Protein AF-A0A1H7QBD5-F1 (afdb_monomer)

Radius of gyration: 17.46 Å; Cα contacts (8 Å, |Δi|>4): 92; chains: 1; bounding box: 45×26×60 Å

pLDDT: mean 79.12, std 14.94, range [40.66, 95.25]

Solvent-accessible surface area (backbone atoms only — not comparable to full-atom values): 7440 Å² total; per-residue (Å²): 134,79,95,68,82,67,91,50,96,81,29,56,60,73,74,24,51,77,46,76,45,81,51,73,46,77,56,96,89,40,86,38,82,41,74,52,73,43,60,61,77,78,74,53,72,67,48,47,52,53,49,48,52,52,50,50,48,35,38,35,73,26,78,54,85,80,57,70,87,70,62,46,75,50,101,90,46,68,53,80,81,66,64,62,66,100,62,83,90,71,82,88,66,60,70,67,60,48,50,57,53,50,55,51,53,56,56,63,72,70,71,77,85,135

Secondary structure (DSSP, 8-state):
--SS--SSTT-HHHHHEEEEEEEEEEETTEEEEEEEEEESS---HHHHHHHHHHHHHHHHH-S-TTS----EEETTEEE------SSSS-----HHHHHHHHHHHHHHHTS---

Mean predicted aligned error: 9.66 Å

Foldseek 3Di:
DPPDDAPDPPQQCSVWWPDWDWDWDQDPNDIDIDIDTGTDPDDDPVSVVVVQVSVLVCQQCDPPPVPDQPFPDDPVGTDGRHPHDPDPPDGDDDPVVVVVVVVVVVVVVPPDDD

Nearest PDB structures (foldseek):
  4uce-assembly1_A  TM=3.944E-01  e=1.844E+00  Human respiratory syncytial virus A2
  4uc7-assembly1_A  TM=4.410E-01  e=4.184E+00  Human respiratory syncytial virus A2
  4uc8-assembly2_A  TM=4.204E-01  e=3.688E+00  Human respiratory syncytial virus A2
  8iuo-assembly1_C  TM=4.340E-01  e=5.383E+00  Human respiratory syncytial virus A

Structure (mmCIF, N/CA/C/O backbone):
data_AF-A0A1H7QBD5-F1
#
_entry.id   AF-A0A1H7QBD5-F1
#
loop_
_atom_site.group_PDB
_atom_site.id
_atom_site.type_symbol
_atom_site.label_atom_id
_atom_site.label_alt_id
_atom_site.label_comp_id
_atom_site.label_asym_id
_atom_site.label_entity_id
_atom_site.label_seq_id
_atom_site.pdbx_PDB_ins_code
_atom_site.Cartn_x
_atom_site.Cartn_y
_atom_site.Cartn_z
_atom_site.occupancy
_atom_site.B_iso_or_equiv
_atom_site.auth_seq_id
_atom_site.auth_comp_id
_atom_site.auth_asym_id
_atom_site.auth_atom_id
_atom_site.pdbx_PDB_model_num
ATOM 1 N N . MET A 1 1 ? -7.058 -3.331 -18.885 1.00 50.56 1 MET A N 1
ATOM 2 C CA . MET A 1 1 ? -7.043 -2.226 -17.907 1.00 50.56 1 MET A CA 1
ATOM 3 C C . MET A 1 1 ? -5.627 -2.104 -17.394 1.00 50.56 1 MET A C 1
ATOM 5 O O . MET A 1 1 ? -5.099 -3.112 -16.945 1.00 50.56 1 MET A O 1
ATOM 9 N N . HIS A 1 2 ? -5.022 -0.925 -17.513 1.00 67.19 2 HIS A N 1
ATOM 10 C CA . HIS A 1 2 ? -3.789 -0.613 -16.796 1.00 67.19 2 HIS A CA 1
ATOM 11 C C . HIS A 1 2 ? -4.194 -0.163 -15.393 1.00 67.19 2 HIS A C 1
ATOM 13 O O . HIS A 1 2 ? -5.016 0.739 -15.257 1.00 67.19 2 HIS A O 1
ATOM 19 N N . TRP A 1 3 ? -3.703 -0.866 -14.375 1.00 78.06 3 TRP A N 1
ATOM 20 C CA . TRP A 1 3 ? -3.996 -0.582 -12.968 1.00 78.06 3 TRP A CA 1
ATOM 21 C C . TRP A 1 3 ? -3.109 0.537 -12.415 1.00 78.06 3 TRP A C 1
ATOM 23 O O . TRP A 1 3 ? -3.353 1.005 -11.319 1.00 78.06 3 TRP A O 1
ATOM 33 N N . TYR A 1 4 ? -2.083 0.942 -13.156 1.00 83.75 4 TYR A N 1
ATOM 34 C CA . TYR A 1 4 ? -1.108 1.961 -12.803 1.00 83.75 4 TYR A CA 1
ATOM 35 C C . TYR A 1 4 ? -0.642 2.645 -14.096 1.00 83.75 4 TYR A C 1
ATOM 37 O O . TYR A 1 4 ? -0.721 2.042 -15.169 1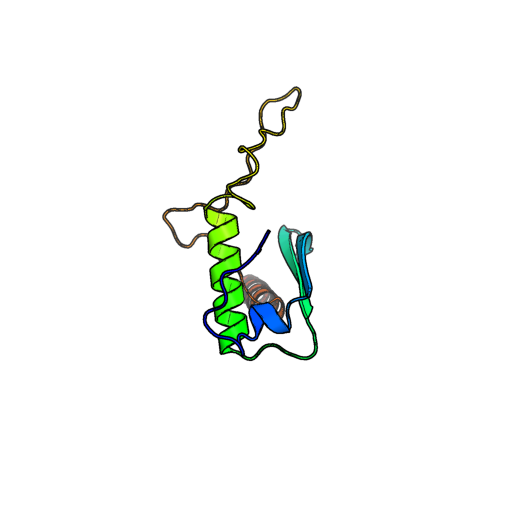.00 83.75 4 TYR A O 1
ATOM 45 N N . HIS A 1 5 ? -0.208 3.904 -14.009 1.00 87.19 5 HIS A N 1
ATOM 46 C CA . HIS A 1 5 ? 0.407 4.625 -15.126 1.00 87.19 5 HIS A CA 1
ATOM 47 C C . HIS A 1 5 ? 1.929 4.633 -14.928 1.00 87.19 5 HIS A C 1
ATOM 49 O O . HIS A 1 5 ? 2.389 5.352 -14.041 1.00 87.19 5 HIS A O 1
ATOM 55 N N . PRO A 1 6 ? 2.699 3.864 -15.722 1.00 88.81 6 PRO A N 1
ATOM 56 C CA . PRO A 1 6 ? 4.152 3.805 -15.588 1.00 88.81 6 PRO A CA 1
ATOM 57 C C . PRO A 1 6 ? 4.794 5.160 -15.884 1.00 88.81 6 PRO A C 1
ATOM 59 O O . PRO A 1 6 ? 4.434 5.820 -16.861 1.00 88.81 6 PRO A O 1
ATOM 62 N N . GLU A 1 7 ? 5.774 5.560 -15.077 1.00 88.06 7 GLU A N 1
ATOM 63 C CA . GLU A 1 7 ? 6.522 6.804 -15.300 1.00 88.06 7 GLU A CA 1
ATOM 64 C C . GLU A 1 7 ? 7.629 6.631 -16.355 1.00 88.06 7 GLU A C 1
ATOM 66 O O . GLU A 1 7 ? 8.082 7.602 -16.965 1.00 88.06 7 GLU A O 1
ATOM 71 N N . SER A 1 8 ? 8.062 5.390 -16.603 1.00 90.19 8 SER A N 1
ATOM 72 C CA . SER A 1 8 ? 9.062 5.032 -17.614 1.00 90.19 8 SER A CA 1
ATOM 73 C C . SER A 1 8 ? 8.944 3.558 -18.027 1.00 90.19 8 SER A C 1
ATOM 75 O O . SER A 1 8 ? 8.159 2.809 -17.451 1.00 90.19 8 SER A O 1
ATOM 77 N N . ILE A 1 9 ? 9.734 3.119 -19.015 1.00 87.38 9 ILE A N 1
ATOM 78 C CA . ILE A 1 9 ? 9.766 1.705 -19.437 1.00 87.38 9 ILE A CA 1
ATOM 79 C C . ILE A 1 9 ? 10.382 0.776 -18.378 1.00 87.38 9 ILE A C 1
ATOM 81 O O . ILE A 1 9 ? 10.038 -0.401 -18.310 1.00 87.38 9 ILE A O 1
ATOM 85 N N . ASP A 1 10 ? 11.243 1.321 -17.519 1.00 90.12 10 ASP A N 1
ATOM 86 C CA . ASP A 1 10 ? 11.914 0.591 -16.443 1.00 90.12 10 ASP A CA 1
ATOM 87 C C . ASP A 1 10 ? 11.192 0.774 -15.095 1.00 90.12 10 ASP A C 1
ATOM 89 O O . ASP A 1 10 ? 11.767 0.514 -14.038 1.00 90.12 10 ASP A O 1
ATOM 93 N N . ASP A 1 11 ? 9.927 1.219 -15.100 1.00 93.75 11 ASP A N 1
ATOM 94 C CA . ASP A 1 11 ? 9.171 1.448 -13.869 1.00 93.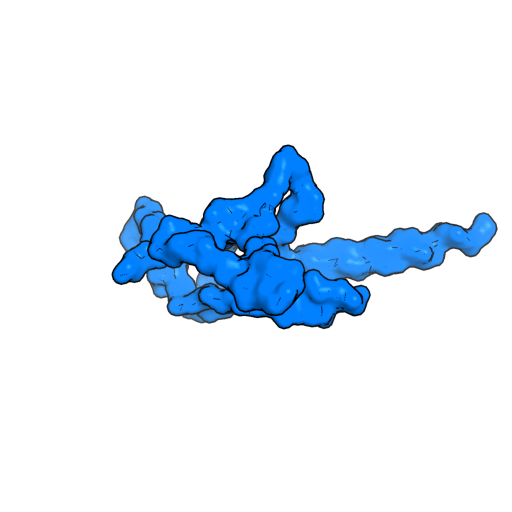75 11 ASP A CA 1
ATOM 95 C C . ASP A 1 11 ? 9.020 0.151 -13.067 1.00 93.75 11 ASP A C 1
ATOM 97 O O . ASP A 1 11 ? 8.421 -0.829 -13.511 1.00 93.75 11 ASP A O 1
ATOM 101 N N . GLU A 1 12 ? 9.580 0.144 -11.860 1.00 95.19 12 GLU A N 1
ATOM 102 C CA . GLU A 1 12 ? 9.551 -1.021 -10.985 1.00 95.19 12 GLU A CA 1
ATOM 103 C C . GLU A 1 12 ? 8.133 -1.450 -10.599 1.00 95.19 12 GLU A C 1
ATOM 105 O O . GLU A 1 12 ? 7.910 -2.643 -10.404 1.00 95.19 12 GLU A O 1
ATOM 110 N N . LEU A 1 13 ? 7.171 -0.528 -10.497 1.00 93.94 13 LEU A N 1
ATOM 111 C CA . LEU A 1 13 ? 5.803 -0.889 -10.131 1.00 93.94 13 LEU A CA 1
ATOM 112 C C . LEU A 1 13 ? 5.125 -1.668 -11.250 1.00 93.94 13 LEU A C 1
ATOM 114 O O . LEU A 1 13 ? 4.559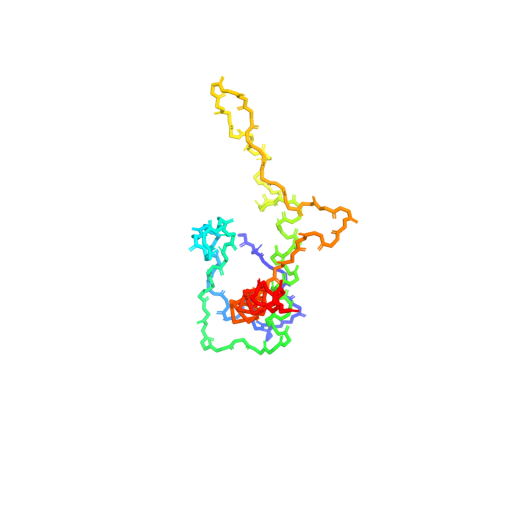 -2.725 -10.989 1.00 93.94 13 LEU A O 1
ATOM 118 N N . ASP A 1 14 ? 5.252 -1.198 -12.488 1.00 92.94 14 ASP A N 1
ATOM 119 C CA . ASP A 1 14 ? 4.685 -1.883 -13.652 1.00 92.94 14 ASP A CA 1
ATOM 120 C C . ASP A 1 14 ? 5.387 -3.222 -13.920 1.00 92.94 14 ASP A C 1
ATOM 122 O O . ASP A 1 14 ? 4.741 -4.232 -14.197 1.00 92.94 14 ASP A O 1
ATOM 126 N N . ASN A 1 15 ? 6.713 -3.256 -13.758 1.00 93.31 15 ASN A N 1
ATOM 127 C CA . ASN A 1 15 ? 7.519 -4.427 -14.092 1.00 93.31 15 ASN A CA 1
ATOM 128 C C . ASN A 1 15 ? 7.542 -5.505 -13.000 1.00 93.31 15 ASN A C 1
ATOM 130 O O . ASN A 1 15 ? 7.707 -6.688 -13.312 1.00 93.31 15 ASN A O 1
ATOM 134 N N . LYS A 1 16 ? 7.437 -5.127 -11.718 1.00 95.25 16 LYS A N 1
ATOM 135 C CA . LYS A 1 16 ? 7.625 -6.061 -10.597 1.00 95.25 16 LYS A CA 1
ATOM 136 C C . LYS A 1 16 ? 6.355 -6.350 -9.812 1.00 95.25 16 LYS A C 1
ATOM 138 O O . LYS A 1 16 ? 6.286 -7.436 -9.240 1.00 95.25 16 LYS A O 1
ATOM 143 N N . VAL A 1 17 ? 5.371 -5.448 -9.737 1.00 94.38 17 VAL A N 1
ATOM 144 C CA . VAL A 1 17 ? 4.148 -5.691 -8.949 1.00 94.38 17 VAL A CA 1
ATOM 145 C C . VAL A 1 17 ? 3.184 -6.563 -9.746 1.00 94.38 17 VAL A C 1
ATOM 147 O O . VAL A 1 17 ? 2.607 -6.147 -10.743 1.00 94.38 17 VAL A O 1
ATOM 150 N N . PHE A 1 18 ? 2.973 -7.788 -9.271 1.00 92.19 18 PHE A N 1
ATOM 151 C CA . PHE A 1 18 ? 2.078 -8.746 -9.916 1.00 92.19 18 PHE A CA 1
ATOM 152 C C . PHE A 1 18 ? 0.631 -8.623 -9.425 1.00 92.19 18 PHE A C 1
ATOM 154 O O . PHE A 1 18 ? -0.316 -8.784 -10.191 1.00 92.19 18 PHE A O 1
ATOM 161 N N . SER A 1 19 ? 0.446 -8.373 -8.127 1.00 90.81 19 SER A N 1
ATOM 162 C CA . SER A 1 19 ? -0.881 -8.219 -7.524 1.00 90.81 19 SER A CA 1
ATOM 163 C C . SER A 1 19 ? -0.804 -7.451 -6.212 1.00 90.81 19 SER A C 1
ATOM 165 O O . SER A 1 19 ? 0.145 -7.646 -5.452 1.00 90.81 19 SER A O 1
ATOM 167 N N . ALA A 1 20 ? -1.852 -6.696 -5.897 1.00 90.06 20 ALA A N 1
ATOM 168 C CA . ALA A 1 20 ? -2.092 -6.120 -4.580 1.00 90.06 20 ALA A CA 1
ATOM 169 C C . ALA A 1 20 ? -3.499 -6.517 -4.116 1.00 90.06 20 ALA A C 1
ATOM 171 O O . ALA A 1 20 ? -4.473 -6.325 -4.843 1.00 90.06 20 ALA A O 1
ATOM 172 N N . HIS A 1 21 ? -3.601 -7.097 -2.923 1.00 87.94 21 HIS A N 1
ATOM 173 C CA . HIS A 1 21 ? -4.863 -7.553 -2.352 1.00 87.94 21 HIS A CA 1
ATOM 174 C C . HIS A 1 21 ? -5.148 -6.825 -1.045 1.00 87.94 21 HIS A C 1
ATOM 176 O O . HIS A 1 21 ? -4.386 -6.952 -0.088 1.00 87.94 21 HIS A O 1
ATOM 182 N N . CYS A 1 22 ? -6.264 -6.101 -1.004 1.00 85.06 22 CYS A N 1
ATOM 183 C CA . CYS A 1 22 ? -6.793 -5.522 0.224 1.00 85.06 22 CYS A CA 1
ATOM 184 C C . CYS A 1 22 ? -7.506 -6.594 1.054 1.00 85.06 22 CYS A C 1
ATOM 186 O O . CYS A 1 22 ? -8.241 -7.431 0.528 1.00 85.06 22 CYS A O 1
ATOM 188 N N . SER A 1 23 ? -7.295 -6.546 2.360 1.00 86.75 23 SER A N 1
ATOM 189 C CA . SER A 1 23 ? -7.892 -7.428 3.358 1.00 86.75 23 SER A CA 1
ATOM 190 C C . SER A 1 23 ? -7.947 -6.707 4.705 1.00 86.75 23 SER A C 1
ATOM 192 O O . SER A 1 23 ? -7.540 -5.548 4.811 1.00 86.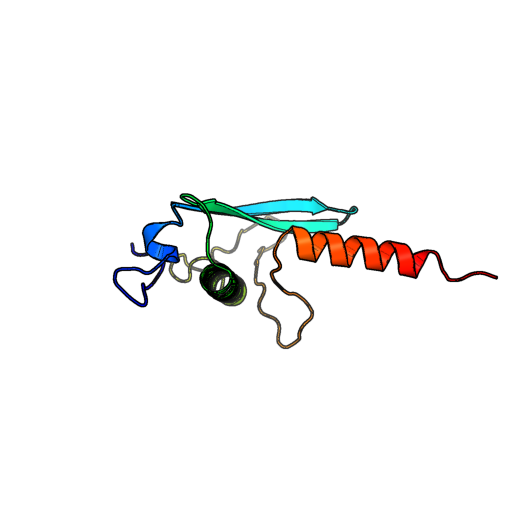75 23 SER A O 1
ATOM 194 N N . VAL A 1 24 ? -8.448 -7.388 5.730 1.00 85.12 24 VAL A N 1
ATOM 195 C CA . VAL A 1 24 ? -8.370 -6.927 7.116 1.00 85.12 24 VAL A CA 1
ATOM 196 C C . VAL A 1 24 ? -7.760 -8.024 7.981 1.00 85.12 24 VAL A C 1
ATOM 198 O O . VAL A 1 24 ? -8.038 -9.206 7.775 1.00 85.12 24 VAL A O 1
ATOM 201 N N . GLU A 1 25 ? -6.940 -7.632 8.948 1.00 89.00 25 GLU A N 1
ATOM 202 C CA . GLU A 1 25 ? -6.344 -8.511 9.957 1.00 89.00 25 GLU A CA 1
ATOM 203 C C . GLU A 1 25 ? -6.626 -7.935 11.349 1.00 89.00 25 GLU A C 1
ATOM 205 O O . GLU A 1 25 ? -6.790 -6.727 11.496 1.00 89.00 25 GLU A O 1
ATOM 210 N N . VAL A 1 26 ? -6.677 -8.783 12.380 1.00 87.38 26 VAL A N 1
ATOM 211 C CA . VAL A 1 26 ? -6.677 -8.303 13.769 1.00 87.38 26 VAL A CA 1
ATOM 212 C C . VAL A 1 26 ? -5.230 -8.208 14.235 1.00 87.38 26 VAL A C 1
ATOM 214 O O . VAL A 1 26 ? -4.562 -9.235 14.364 1.00 87.38 26 VAL A O 1
ATOM 217 N N . ILE A 1 27 ? -4.745 -6.993 14.488 1.00 87.56 27 ILE A N 1
ATOM 218 C CA . ILE A 1 27 ? -3.386 -6.730 14.972 1.00 87.56 27 ILE A CA 1
ATOM 219 C C . ILE A 1 27 ? -3.510 -5.978 16.291 1.00 87.56 27 ILE A C 1
ATOM 221 O O . ILE A 1 27 ? -4.174 -4.950 16.359 1.00 87.56 27 ILE A O 1
ATOM 225 N N . GLY A 1 28 ? -2.936 -6.522 17.367 1.00 85.00 28 GLY A N 1
ATOM 226 C CA . GLY A 1 28 ? -3.005 -5.849 18.665 1.00 85.00 28 GLY A CA 1
ATOM 227 C C . GLY A 1 28 ? -4.409 -5.752 19.277 1.00 85.00 28 GLY A C 1
ATOM 228 O O . GLY A 1 28 ? -4.646 -4.918 20.140 1.00 85.00 28 GLY A O 1
ATOM 229 N N . GLY A 1 29 ? -5.355 -6.578 18.818 1.00 86.69 29 GLY A N 1
ATOM 230 C CA . GLY A 1 29 ? -6.763 -6.504 19.224 1.00 86.69 29 GLY A CA 1
ATOM 231 C C . GLY A 1 29 ? -7.608 -5.512 18.418 1.00 86.69 29 GLY A C 1
ATOM 232 O O . GLY A 1 29 ? -8.822 -5.476 18.609 1.00 86.69 29 GLY A O 1
ATOM 233 N N . GLU A 1 30 ? -7.010 -4.771 17.484 1.00 83.31 30 GLU A N 1
ATOM 234 C CA . GLU A 1 30 ? -7.704 -3.833 16.599 1.00 83.31 30 GLU A CA 1
ATOM 235 C C . GLU A 1 30 ? -7.876 -4.419 15.193 1.00 83.31 30 GLU A C 1
ATOM 237 O O . GLU A 1 30 ? -7.037 -5.184 14.715 1.00 83.31 30 GLU A O 1
ATOM 242 N N . LEU A 1 31 ? -8.989 -4.088 14.528 1.00 83.12 31 LEU A N 1
ATOM 243 C CA . LEU A 1 31 ? -9.229 -4.483 13.140 1.00 83.12 31 LEU A CA 1
ATOM 244 C C . LEU A 1 31 ? -8.495 -3.516 12.202 1.00 83.12 31 LEU A C 1
ATOM 246 O O . LEU A 1 31 ? -8.884 -2.357 12.076 1.00 83.12 31 LEU A O 1
ATOM 250 N N . THR A 1 32 ? -7.477 -4.014 11.507 1.00 85.81 32 THR A N 1
ATOM 251 C CA . THR A 1 32 ? -6.548 -3.214 10.702 1.00 85.81 32 THR A CA 1
ATOM 252 C C . THR A 1 32 ? -6.676 -3.554 9.220 1.00 85.81 32 THR A C 1
ATOM 254 O O . THR 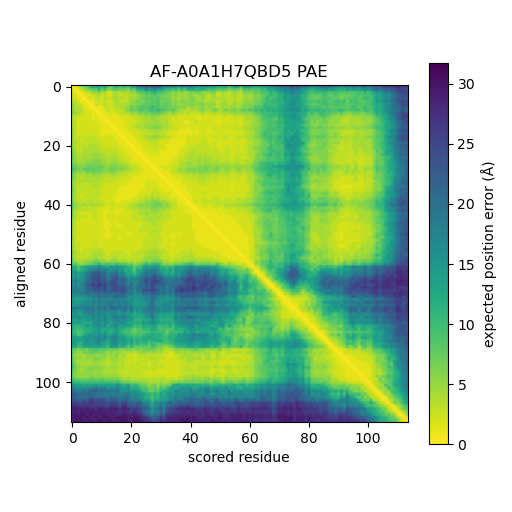A 1 32 ? -6.704 -4.725 8.839 1.00 85.81 32 THR A O 1
ATOM 257 N N . GLY A 1 33 ? -6.723 -2.533 8.359 1.00 85.69 33 GLY A N 1
ATOM 258 C CA . GLY A 1 33 ? -6.658 -2.708 6.906 1.00 85.69 33 GLY A CA 1
ATOM 259 C C . GLY A 1 33 ? -5.256 -3.122 6.451 1.00 85.69 33 GLY A C 1
ATOM 260 O O . GLY A 1 33 ? -4.270 -2.496 6.829 1.00 85.69 33 GLY A O 1
ATOM 261 N N . VAL A 1 34 ? -5.159 -4.165 5.625 1.00 90.31 34 VAL A N 1
ATOM 262 C CA . VAL A 1 34 ? -3.880 -4.712 5.145 1.00 90.31 34 VAL A CA 1
ATOM 263 C C . VAL A 1 34 ? -3.895 -4.841 3.628 1.00 90.31 34 VAL A C 1
ATOM 265 O O . VAL A 1 34 ? -4.813 -5.429 3.054 1.00 90.31 34 VAL A O 1
ATOM 268 N N . ILE A 1 35 ? -2.839 -4.346 2.979 1.00 91.38 35 ILE A N 1
ATOM 269 C CA . ILE A 1 35 ? -2.566 -4.595 1.560 1.00 91.38 35 ILE A CA 1
ATOM 270 C C . ILE A 1 35 ? -1.424 -5.602 1.457 1.00 91.38 35 ILE A C 1
ATOM 272 O O . ILE A 1 35 ? -0.291 -5.316 1.836 1.00 91.38 35 ILE A O 1
ATOM 276 N N . THR A 1 36 ? -1.719 -6.783 0.917 1.00 93.94 36 THR A N 1
ATOM 277 C CA . THR A 1 36 ? -0.705 -7.796 0.611 1.00 93.94 36 THR A CA 1
ATOM 278 C C . THR A 1 36 ? -0.291 -7.684 -0.847 1.00 93.94 36 THR A C 1
ATOM 280 O O . THR A 1 36 ? -1.108 -7.896 -1.747 1.00 93.94 36 THR A O 1
ATOM 283 N N . ILE A 1 37 ? 0.986 -7.390 -1.079 1.00 92.56 37 ILE A N 1
ATOM 284 C CA . ILE A 1 37 ? 1.564 -7.302 -2.421 1.00 92.56 37 ILE A CA 1
ATOM 285 C C . ILE A 1 37 ? 2.329 -8.570 -2.789 1.00 92.56 37 ILE A C 1
ATOM 287 O O . ILE A 1 37 ? 2.978 -9.190 -1.947 1.00 92.56 37 ILE A O 1
ATOM 291 N N . LYS A 1 38 ? 2.274 -8.943 -4.068 1.00 94.94 38 LYS A N 1
ATOM 292 C CA . LYS A 1 38 ? 3.176 -9.931 -4.669 1.00 94.94 38 LYS A CA 1
ATOM 293 C C . LYS A 1 38 ? 4.062 -9.220 -5.674 1.00 94.94 38 LYS A C 1
ATOM 295 O O . LYS A 1 38 ? 3.545 -8.598 -6.602 1.00 94.94 38 LYS A O 1
ATOM 300 N N . VAL A 1 39 ? 5.371 -9.334 -5.479 1.00 95.00 39 VAL A N 1
ATOM 301 C CA . VAL A 1 39 ? 6.390 -8.654 -6.281 1.00 95.00 39 VAL A CA 1
ATOM 302 C C . VAL A 1 39 ? 7.442 -9.635 -6.797 1.00 95.00 39 VAL A C 1
ATOM 304 O O . VAL A 1 39 ? 7.694 -10.668 -6.174 1.00 95.00 39 VAL A O 1
ATOM 307 N N . ILE A 1 40 ? 8.036 -9.331 -7.951 1.00 94.75 40 ILE A N 1
ATOM 308 C CA . ILE A 1 40 ? 9.198 -10.049 -8.487 1.00 94.75 40 ILE A CA 1
ATOM 309 C C . ILE A 1 40 ? 10.467 -9.434 -7.890 1.00 94.75 40 ILE A C 1
ATOM 311 O O . ILE A 1 40 ? 10.847 -8.318 -8.244 1.00 94.75 40 ILE A O 1
ATOM 315 N N . GLY A 1 41 ? 11.136 -10.180 -7.008 1.00 94.06 41 GLY A N 1
ATOM 316 C CA . GLY A 1 41 ? 12.256 -9.654 -6.226 1.00 94.06 41 GLY A CA 1
ATOM 317 C C . GLY A 1 41 ? 11.781 -8.588 -5.240 1.00 94.06 41 GLY A C 1
ATOM 318 O O . GLY A 1 41 ? 10.666 -8.678 -4.734 1.00 94.06 41 GLY A O 1
ATOM 319 N N . ASP A 1 42 ? 12.610 -7.576 -5.008 1.00 92.81 42 ASP A N 1
ATOM 320 C CA . ASP A 1 42 ? 12.290 -6.468 -4.110 1.00 92.81 42 ASP A CA 1
ATOM 321 C C . ASP A 1 42 ? 11.988 -5.180 -4.889 1.00 92.81 42 ASP A C 1
ATOM 323 O O . ASP A 1 42 ? 12.509 -4.951 -5.992 1.00 92.81 42 ASP A O 1
ATOM 327 N N . LEU A 1 43 ? 11.152 -4.331 -4.288 1.00 94.00 43 LEU A N 1
ATOM 328 C CA . LEU A 1 43 ? 10.987 -2.938 -4.695 1.00 94.00 43 LEU A CA 1
ATOM 329 C C . LEU A 1 43 ? 12.079 -2.094 -4.036 1.00 94.00 43 LEU A C 1
ATOM 331 O O . LEU A 1 43 ? 12.381 -2.286 -2.857 1.00 94.00 43 LEU A O 1
ATOM 335 N N . SER A 1 44 ? 12.641 -1.140 -4.777 1.00 95.25 44 SER A N 1
ATOM 336 C CA . SER A 1 44 ? 13.457 -0.085 -4.171 1.00 95.25 44 SER A CA 1
ATOM 337 C C . SER A 1 44 ? 12.645 0.755 -3.174 1.00 95.25 44 SER A C 1
ATOM 339 O O . SER A 1 44 ? 11.412 0.760 -3.200 1.00 95.25 44 SER A O 1
ATOM 341 N N . GLU A 1 45 ? 13.331 1.494 -2.296 1.00 93.81 45 GLU A N 1
ATOM 342 C CA . GLU A 1 45 ? 12.672 2.406 -1.347 1.00 93.81 45 GLU A CA 1
ATOM 343 C C . GLU A 1 45 ? 11.809 3.456 -2.065 1.00 93.81 45 GLU A C 1
ATOM 345 O O . GLU A 1 45 ? 10.684 3.720 -1.641 1.00 93.81 45 GLU A O 1
ATOM 350 N N . ASP A 1 46 ? 12.293 3.996 -3.189 1.00 94.38 46 ASP A N 1
ATOM 351 C CA . ASP A 1 46 ? 11.535 4.935 -4.024 1.00 94.38 46 ASP A CA 1
ATOM 352 C C . ASP A 1 46 ? 10.274 4.283 -4.604 1.00 94.38 46 ASP A C 1
ATOM 354 O O . ASP A 1 46 ? 9.169 4.815 -4.468 1.00 94.38 46 ASP A O 1
ATOM 358 N N . ALA A 1 47 ? 10.412 3.087 -5.186 1.00 94.31 47 ALA A N 1
ATOM 359 C CA . ALA A 1 47 ? 9.274 2.353 -5.722 1.00 94.31 47 ALA A CA 1
ATOM 360 C C . ALA A 1 47 ? 8.251 2.027 -4.625 1.00 94.31 47 ALA A C 1
ATOM 362 O O . ALA A 1 47 ? 7.052 2.211 -4.828 1.00 94.31 47 ALA A O 1
ATOM 363 N N . MET A 1 48 ? 8.699 1.614 -3.436 1.00 94.12 48 MET A N 1
ATOM 364 C CA . MET A 1 48 ? 7.816 1.374 -2.294 1.00 94.12 48 MET A CA 1
ATOM 365 C C . MET A 1 48 ? 7.074 2.650 -1.868 1.00 94.12 48 MET A C 1
ATOM 367 O O . MET A 1 48 ? 5.862 2.609 -1.657 1.00 94.12 48 MET A O 1
ATOM 371 N N . ALA A 1 49 ? 7.756 3.797 -1.795 1.00 93.38 49 ALA A N 1
ATOM 372 C CA . ALA A 1 49 ? 7.127 5.074 -1.460 1.00 93.38 49 ALA A CA 1
ATOM 373 C C . ALA A 1 49 ? 6.070 5.487 -2.501 1.00 93.38 49 ALA A C 1
ATOM 375 O O . ALA A 1 49 ? 4.965 5.907 -2.138 1.00 93.38 49 ALA A O 1
ATOM 376 N N . ARG A 1 50 ? 6.366 5.309 -3.796 1.00 93.69 50 ARG A N 1
ATOM 377 C CA . ARG A 1 50 ? 5.398 5.532 -4.882 1.00 93.69 50 ARG A CA 1
ATOM 378 C C . ARG A 1 50 ? 4.208 4.580 -4.789 1.00 93.69 50 ARG A C 1
ATOM 380 O O . ARG A 1 50 ? 3.073 5.025 -4.950 1.00 93.69 50 ARG A O 1
ATOM 387 N N . PHE A 1 51 ? 4.439 3.306 -4.472 1.00 92.69 51 PHE A N 1
ATOM 388 C CA . PHE A 1 51 ? 3.375 2.319 -4.287 1.00 92.69 51 PHE A CA 1
ATOM 389 C C . PHE A 1 51 ? 2.443 2.694 -3.130 1.00 92.69 51 PHE A C 1
ATOM 391 O O . PHE A 1 51 ? 1.224 2.698 -3.298 1.00 92.69 51 PHE A O 1
ATOM 398 N N . ILE A 1 52 ? 3.004 3.075 -1.978 1.00 92.12 52 ILE A N 1
ATOM 399 C CA . ILE A 1 52 ? 2.229 3.538 -0.820 1.00 92.12 52 ILE A CA 1
ATOM 400 C C . ILE A 1 52 ? 1.397 4.761 -1.202 1.00 92.12 52 ILE A C 1
ATOM 402 O O . ILE A 1 52 ? 0.194 4.774 -0.959 1.00 92.12 52 ILE A O 1
ATOM 406 N N . LYS A 1 53 ? 2.001 5.757 -1.862 1.00 90.12 53 LYS A N 1
ATOM 407 C CA . LYS A 1 53 ? 1.285 6.951 -2.333 1.00 90.12 53 LYS A CA 1
ATOM 408 C C . LYS A 1 53 ? 0.135 6.592 -3.275 1.00 90.12 53 LYS A C 1
ATOM 410 O O . LYS A 1 53 ? -0.958 7.136 -3.133 1.00 90.12 53 LYS A O 1
ATOM 415 N N . TYR A 1 54 ? 0.374 5.677 -4.212 1.00 89.06 54 TYR A N 1
ATOM 416 C CA . TYR A 1 54 ? -0.643 5.194 -5.139 1.00 89.06 54 TYR A CA 1
ATOM 417 C C . TYR A 1 54 ? -1.811 4.533 -4.394 1.00 89.06 54 TYR A C 1
ATOM 419 O O . TYR A 1 54 ? -2.961 4.927 -4.582 1.00 89.06 54 TYR A O 1
ATOM 427 N N . CYS A 1 55 ? -1.529 3.582 -3.501 1.00 87.81 55 CYS A N 1
ATOM 428 C CA . CYS A 1 55 ? -2.556 2.906 -2.712 1.00 87.81 55 CYS A CA 1
ATOM 429 C C . CYS A 1 55 ? -3.319 3.862 -1.793 1.00 87.81 55 CYS A C 1
ATOM 431 O O . CYS 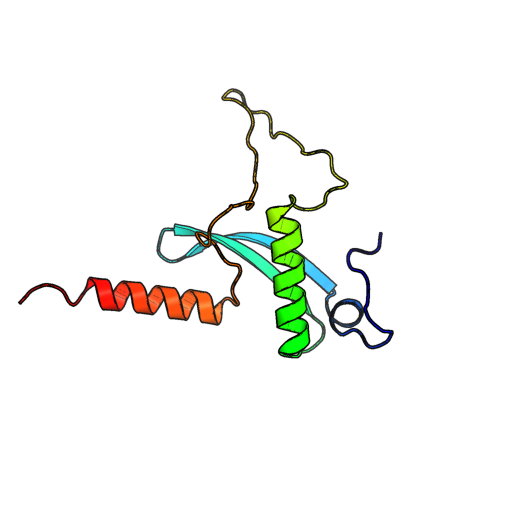A 1 55 ? -4.538 3.766 -1.724 1.00 87.81 55 CYS A O 1
ATOM 433 N N . SER A 1 56 ? -2.643 4.799 -1.128 1.00 86.25 56 SER A N 1
ATOM 434 C CA . SER A 1 56 ? -3.302 5.805 -0.290 1.00 86.25 56 SER A CA 1
ATOM 435 C C . SER A 1 56 ? -4.264 6.676 -1.097 1.00 86.25 56 SER A C 1
ATOM 437 O O . SER A 1 56 ? -5.377 6.916 -0.638 1.00 86.25 56 SER A O 1
ATOM 439 N N . GLY A 1 57 ? -3.879 7.084 -2.313 1.00 84.00 57 GLY A N 1
ATOM 440 C CA . GLY A 1 57 ? -4.782 7.778 -3.238 1.00 84.00 57 GLY A CA 1
ATOM 441 C C . GLY A 1 57 ? -6.004 6.926 -3.583 1.00 84.00 57 GLY A C 1
ATOM 442 O O . GLY A 1 57 ? -7.131 7.351 -3.367 1.00 84.00 57 GLY A O 1
ATOM 443 N N . GLN A 1 58 ? -5.790 5.670 -3.993 1.00 81.38 58 GLN A N 1
ATOM 444 C CA . GLN A 1 58 ? -6.892 4.740 -4.282 1.00 81.38 58 GLN A CA 1
ATOM 445 C C . GLN A 1 58 ? -7.811 4.487 -3.074 1.00 81.38 58 GLN A C 1
ATOM 447 O O . GLN A 1 58 ? -9.006 4.286 -3.247 1.00 81.38 58 GLN A O 1
ATOM 452 N N . LEU A 1 59 ? -7.287 4.467 -1.846 1.00 79.44 59 LEU A N 1
ATOM 453 C CA . LEU A 1 59 ? -8.085 4.271 -0.629 1.00 79.44 59 LEU A CA 1
ATOM 454 C C . LEU A 1 59 ? -8.870 5.530 -0.229 1.00 79.44 59 LEU A C 1
ATOM 456 O O . LEU A 1 59 ? -10.007 5.414 0.235 1.00 79.44 59 LEU A O 1
ATOM 460 N N . SER A 1 60 ? -8.272 6.710 -0.411 1.00 76.69 60 SER A N 1
ATOM 461 C CA . SER A 1 60 ? -8.916 8.012 -0.206 1.00 76.69 60 SER A CA 1
ATOM 462 C C . SER A 1 60 ? -10.098 8.185 -1.156 1.00 76.69 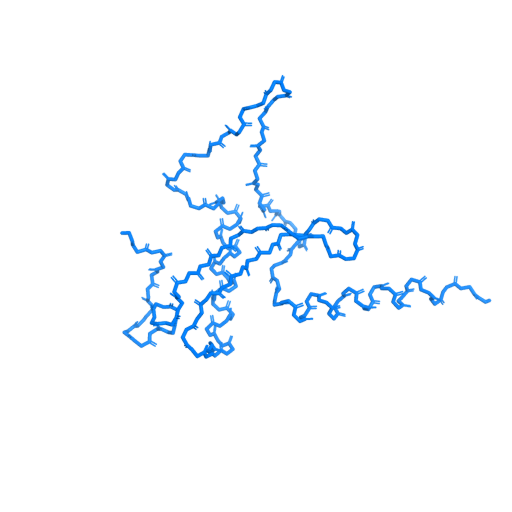60 SER A C 1
ATOM 464 O O . SER A 1 60 ? -11.219 8.452 -0.723 1.00 76.69 60 SER A O 1
ATOM 466 N N . ASP A 1 61 ? -9.851 7.955 -2.442 1.00 70.12 61 ASP A N 1
ATOM 467 C CA . ASP A 1 61 ? -10.804 8.243 -3.514 1.00 70.12 61 ASP A CA 1
ATOM 468 C C . ASP A 1 61 ? -11.870 7.131 -3.658 1.00 70.12 61 ASP A C 1
ATOM 470 O O . ASP A 1 61 ? -12.897 7.292 -4.316 1.00 70.12 61 ASP A O 1
ATOM 474 N N . GLY A 1 62 ? -11.669 6.013 -2.951 1.00 62.19 62 GLY A N 1
ATOM 475 C CA . GLY A 1 62 ? -12.459 4.793 -3.054 1.00 62.19 62 GLY A CA 1
ATOM 476 C C . GLY A 1 62 ? -11.798 3.811 -4.019 1.00 62.19 62 GLY A C 1
ATOM 477 O O . GLY A 1 62 ? -11.456 4.151 -5.151 1.00 62.19 62 GLY A O 1
ATOM 478 N N . TRP A 1 63 ? -11.593 2.568 -3.568 1.00 58.28 63 TRP A N 1
ATOM 479 C CA . TRP A 1 63 ? -10.825 1.582 -4.330 1.00 58.28 63 TRP A CA 1
ATOM 480 C C . TRP A 1 63 ? -11.481 1.287 -5.686 1.00 58.28 63 TRP A C 1
ATOM 482 O O . TRP A 1 63 ? -12.500 0.597 -5.759 1.00 58.28 63 TRP A O 1
ATOM 492 N N . GLY A 1 64 ? -10.853 1.764 -6.762 1.00 54.78 64 GLY A N 1
ATOM 493 C CA . GLY A 1 64 ? -11.304 1.547 -8.129 1.00 54.78 64 GLY A CA 1
ATOM 494 C C . GLY A 1 64 ? -12.471 2.444 -8.535 1.00 54.78 64 GLY A C 1
ATOM 495 O O . GLY A 1 64 ? -13.549 1.923 -8.805 1.00 54.78 64 GLY A O 1
ATOM 496 N N . GLU A 1 65 ? -12.217 3.748 -8.699 1.00 55.09 65 GLU A N 1
ATOM 497 C CA . GLU A 1 65 ? -13.128 4.820 -9.174 1.00 55.09 65 GLU A CA 1
ATOM 498 C C . GLU A 1 65 ? -13.905 4.563 -10.499 1.00 55.09 65 GLU A C 1
ATOM 500 O O . GL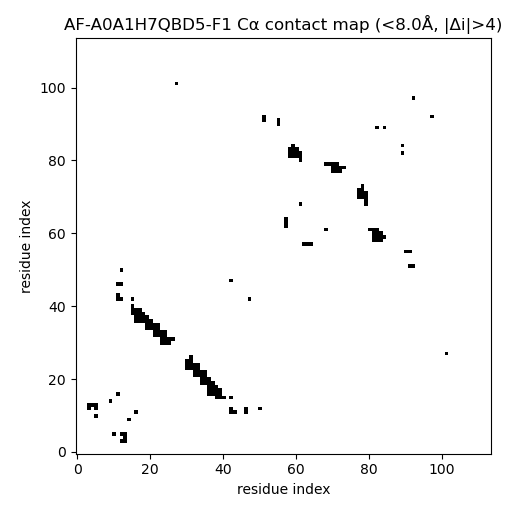U A 1 65 ? -14.552 5.453 -11.045 1.00 55.09 65 GLU A O 1
ATOM 505 N N . SER A 1 66 ? -13.895 3.347 -11.045 1.00 49.81 66 SER A N 1
ATOM 506 C CA . SER A 1 66 ? -14.751 2.913 -12.163 1.00 49.81 66 SER A CA 1
ATOM 507 C C . SER A 1 66 ? -15.745 1.802 -11.800 1.00 49.81 66 SER A C 1
ATOM 509 O O . SER A 1 66 ? -16.636 1.491 -12.591 1.00 49.81 66 SER A O 1
ATOM 511 N N . LEU A 1 67 ? -15.653 1.226 -10.601 1.00 45.94 67 LEU A N 1
ATOM 512 C CA . LEU A 1 67 ? -16.778 0.557 -9.969 1.00 45.94 67 LEU A CA 1
ATOM 513 C C . LEU A 1 67 ? -17.546 1.663 -9.262 1.00 45.94 67 LEU A C 1
ATOM 515 O O . LEU A 1 67 ? -17.085 2.165 -8.243 1.00 45.94 67 LEU A O 1
ATOM 519 N N . GLU A 1 68 ? -18.681 2.063 -9.841 1.00 45.47 68 GLU A N 1
ATOM 520 C CA . GLU A 1 68 ? -19.757 2.785 -9.150 1.00 45.47 68 GLU A CA 1
ATOM 521 C C . GLU A 1 68 ? -19.672 2.491 -7.656 1.00 45.47 68 GLU A C 1
ATOM 523 O O . GLU A 1 68 ? -19.637 1.307 -7.320 1.00 45.47 68 GLU A O 1
ATOM 528 N N . GLN A 1 69 ? -19.573 3.509 -6.794 1.00 54.72 69 GLN A N 1
ATOM 529 C CA . GLN A 1 69 ? -19.565 3.333 -5.341 1.00 54.72 69 GLN A CA 1
ATOM 530 C C . GLN A 1 69 ? -20.676 2.345 -4.967 1.00 54.72 69 GLN A C 1
ATOM 532 O O . GLN A 1 69 ? -21.855 2.697 -4.926 1.00 54.72 69 GLN A O 1
ATOM 537 N N . LYS A 1 70 ? -20.329 1.059 -4.820 1.00 54.38 70 LYS A N 1
ATOM 538 C CA . LYS A 1 70 ? -21.322 0.012 -4.633 1.00 54.38 70 LYS A CA 1
ATOM 539 C C . LYS A 1 70 ? -21.634 0.051 -3.166 1.00 54.38 70 LYS A C 1
ATOM 541 O O . LYS A 1 70 ? -20.973 -0.604 -2.365 1.00 54.38 70 LYS A O 1
ATOM 546 N N . TYR A 1 71 ? -22.648 0.840 -2.849 1.00 61.91 71 TYR A N 1
ATOM 547 C CA . TYR A 1 71 ? -23.344 0.779 -1.585 1.00 61.91 71 TYR A CA 1
ATOM 548 C C . TYR A 1 71 ? -23.627 -0.692 -1.282 1.00 61.91 71 TYR A C 1
ATOM 550 O O . TYR A 1 71 ? -24.415 -1.349 -1.973 1.00 61.91 71 TYR A O 1
ATOM 558 N N . LEU A 1 72 ? -22.944 -1.238 -0.277 1.00 65.19 72 LEU A N 1
ATOM 559 C CA . LEU A 1 72 ? -23.283 -2.554 0.239 1.00 65.19 72 LEU A CA 1
ATOM 560 C C . LEU A 1 72 ? -24.576 -2.369 1.026 1.00 65.19 72 LEU A C 1
ATOM 562 O O . LEU A 1 72 ? -24.559 -1.976 2.193 1.00 65.19 72 LEU A O 1
ATOM 566 N N . LYS A 1 73 ? -25.706 -2.579 0.344 1.00 70.44 73 LYS A N 1
ATOM 567 C CA . LYS A 1 73 ? -27.028 -2.535 0.961 1.00 70.44 73 LYS A CA 1
ATOM 568 C C . LYS A 1 73 ? -27.170 -3.697 1.933 1.00 70.44 73 LYS A C 1
ATOM 570 O O . LYS A 1 73 ? -27.020 -4.858 1.562 1.00 70.44 73 LYS A O 1
ATOM 575 N N . THR A 1 74 ? -27.497 -3.356 3.165 1.00 81.06 74 THR A N 1
ATOM 576 C CA . THR A 1 74 ? -27.874 -4.273 4.236 1.00 81.06 74 THR A CA 1
ATOM 577 C C . THR A 1 74 ? -29.282 -3.920 4.707 1.00 81.06 74 THR A C 1
ATOM 579 O O . THR A 1 74 ? -29.771 -2.819 4.444 1.00 81.06 74 THR A O 1
ATOM 582 N N . ASP A 1 75 ? -29.915 -4.812 5.468 1.00 85.38 75 ASP A N 1
ATOM 583 C CA . ASP A 1 75 ? -31.219 -4.533 6.090 1.00 85.38 75 ASP A CA 1
ATOM 584 C C . ASP A 1 75 ? -31.166 -3.347 7.077 1.00 85.38 75 ASP A C 1
ATOM 586 O O . ASP A 1 75 ? -32.198 -2.771 7.415 1.00 85.38 75 ASP A O 1
ATOM 590 N N . ALA A 1 76 ? -29.963 -2.964 7.522 1.00 83.44 76 ALA A N 1
ATOM 591 C CA . ALA A 1 76 ? -29.715 -1.870 8.457 1.00 83.44 76 ALA A CA 1
ATOM 592 C C . ALA A 1 76 ? -29.226 -0.568 7.787 1.00 83.44 76 ALA A C 1
ATOM 594 O O . ALA A 1 76 ? -29.003 0.419 8.485 1.00 83.44 76 ALA A O 1
ATOM 595 N N . GLY A 1 77 ? -29.054 -0.542 6.460 1.00 78.94 77 GLY A N 1
ATOM 596 C CA . GLY A 1 77 ? -28.561 0.627 5.725 1.00 78.94 77 GLY A CA 1
ATOM 597 C C . GLY A 1 77 ? -27.426 0.304 4.755 1.00 78.94 77 GLY A C 1
ATOM 598 O O . GLY A 1 77 ? -27.237 -0.843 4.354 1.00 78.94 77 GLY A O 1
ATOM 599 N N . GLU A 1 78 ? -26.673 1.325 4.356 1.00 78.00 78 GLU A N 1
ATOM 600 C CA . GLU A 1 78 ? -25.594 1.211 3.370 1.00 78.00 78 GLU A CA 1
ATOM 601 C C . GLU A 1 78 ? -24.224 1.310 4.041 1.00 78.00 78 GLU A C 1
ATOM 603 O O . GLU A 1 78 ? -23.958 2.243 4.798 1.00 78.00 78 GLU A O 1
ATOM 608 N N . ILE A 1 79 ? -23.345 0.350 3.745 1.00 70.56 79 ILE A N 1
ATOM 609 C CA . ILE A 1 79 ? -21.945 0.401 4.172 1.00 70.56 79 ILE A CA 1
ATOM 610 C C . ILE A 1 79 ? -21.123 1.058 3.062 1.00 70.56 79 ILE A C 1
ATOM 612 O O . ILE A 1 79 ? -21.103 0.573 1.928 1.00 70.56 79 ILE A O 1
ATOM 616 N N . ASN A 1 80 ? -20.425 2.137 3.423 1.00 65.12 80 ASN A N 1
ATOM 617 C CA . ASN A 1 80 ? -19.439 2.824 2.595 1.00 65.12 80 ASN A CA 1
ATOM 618 C C . ASN A 1 80 ? -18.067 2.702 3.258 1.00 65.12 80 ASN A C 1
ATOM 620 O O . ASN A 1 80 ? -17.936 2.958 4.453 1.00 65.12 80 ASN A O 1
ATOM 624 N N . ILE A 1 81 ? -17.051 2.327 2.483 1.00 63.38 81 ILE A N 1
ATOM 625 C CA . ILE A 1 81 ? -15.660 2.318 2.939 1.00 63.38 81 ILE A CA 1
ATOM 626 C C . ILE A 1 81 ? -14.958 3.462 2.210 1.00 63.38 81 ILE A C 1
ATOM 628 O O . ILE A 1 81 ? -14.683 3.358 1.018 1.00 63.38 81 ILE A O 1
ATOM 632 N N . SER A 1 82 ? -14.709 4.558 2.922 1.00 65.44 82 SER A N 1
ATOM 633 C CA . SER A 1 82 ? -13.864 5.659 2.463 1.00 65.44 82 SER A CA 1
ATOM 634 C C . SER A 1 82 ? -12.795 5.892 3.514 1.00 65.44 82 SER A C 1
ATOM 636 O O . SER A 1 82 ? -13.101 5.974 4.703 1.00 65.44 82 SER A O 1
ATOM 638 N N . PHE A 1 83 ? -11.551 5.994 3.060 1.00 64.69 83 PHE A N 1
ATOM 639 C CA . PHE A 1 83 ? -10.451 6.456 3.892 1.00 64.69 83 PHE A CA 1
ATOM 640 C C . PHE A 1 83 ? -10.177 7.939 3.624 1.00 64.69 83 PHE A C 1
ATOM 642 O O . PHE A 1 83 ? -9.117 8.444 3.948 1.00 64.69 83 PHE A O 1
ATOM 649 N N . TRP A 1 84 ? -11.102 8.688 3.025 1.00 72.19 84 TRP A N 1
ATOM 650 C CA . TRP A 1 84 ? -10.911 10.127 2.918 1.00 72.19 84 TRP A CA 1
ATOM 651 C C . TRP A 1 84 ? -11.024 10.773 4.303 1.00 72.19 84 TRP A C 1
ATOM 653 O O . TRP A 1 84 ? -12.009 10.577 5.017 1.00 72.19 84 TRP A O 1
ATOM 663 N N . ASN A 1 85 ? -10.018 11.558 4.677 1.00 67.25 85 ASN A N 1
ATOM 664 C CA . ASN A 1 85 ? -10.030 12.376 5.882 1.00 67.25 85 ASN A CA 1
ATOM 665 C C . ASN A 1 85 ? -9.337 13.715 5.597 1.00 67.25 85 ASN A C 1
ATOM 667 O O . ASN A 1 85 ? -8.336 13.762 4.888 1.00 67.25 85 ASN A O 1
ATOM 671 N N . SER A 1 86 ? -9.867 14.806 6.150 1.00 72.12 86 SER A N 1
ATOM 672 C CA . SER A 1 86 ? -9.238 16.130 6.105 1.00 72.12 86 SER A CA 1
ATOM 673 C C . SER A 1 86 ? -8.069 16.302 7.088 1.00 72.12 86 SER A C 1
ATOM 675 O O . SER A 1 86 ? -7.404 17.335 7.041 1.00 72.12 86 SER A O 1
ATOM 677 N N . GLY A 1 87 ? -7.859 15.348 8.001 1.00 73.75 87 GLY A N 1
ATOM 678 C CA . GLY A 1 87 ? -6.746 15.308 8.956 1.00 73.75 87 GLY A CA 1
ATOM 679 C C . GLY A 1 87 ? -5.845 14.079 8.790 1.00 73.75 87 GLY A C 1
ATOM 680 O O . GLY A 1 87 ? -6.094 13.225 7.942 1.00 73.75 87 GLY A O 1
ATOM 681 N N . ASP A 1 88 ? -4.828 13.973 9.647 1.00 72.69 88 ASP A N 1
ATOM 682 C CA . ASP A 1 88 ? -3.813 12.905 9.627 1.00 72.69 88 ASP A CA 1
ATOM 683 C C . ASP A 1 88 ? -4.222 11.669 10.460 1.00 72.69 88 ASP A C 1
ATOM 685 O O . ASP A 1 88 ? -3.370 10.925 10.948 1.00 72.69 88 ASP A O 1
ATOM 689 N N . ASP A 1 89 ? -5.526 11.441 10.670 1.00 75.88 89 ASP A N 1
ATOM 690 C CA . ASP A 1 89 ? -5.997 10.407 11.610 1.00 75.88 89 ASP A CA 1
ATOM 691 C C . ASP A 1 89 ? -5.775 8.968 11.100 1.00 75.88 89 ASP A C 1
ATOM 693 O O . ASP A 1 89 ? -6.043 8.006 11.819 1.00 75.88 89 ASP A O 1
ATOM 697 N N . TRP A 1 90 ? -5.287 8.795 9.868 1.00 81.31 90 TRP A N 1
ATOM 698 C CA . TRP A 1 90 ? -4.823 7.506 9.362 1.00 81.31 90 TRP A CA 1
ATOM 699 C C . TRP A 1 90 ? -3.665 7.676 8.373 1.00 81.31 90 TRP A C 1
ATOM 701 O O . TRP A 1 90 ? -3.508 8.706 7.722 1.00 81.31 90 TRP A O 1
ATOM 711 N N . GLN A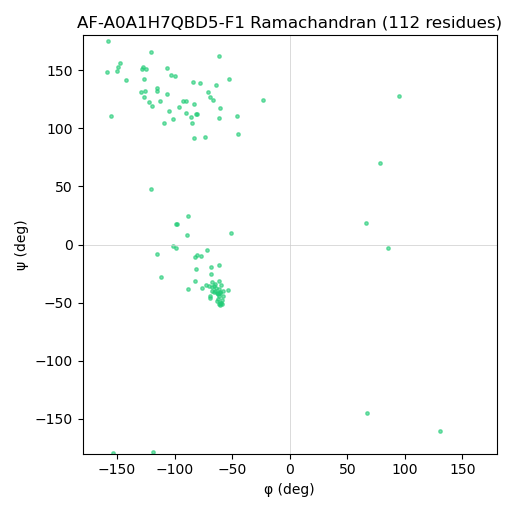 1 91 ? -2.865 6.621 8.235 1.00 85.38 91 GLN A N 1
ATOM 712 C CA . GLN A 1 91 ? -1.789 6.529 7.253 1.00 85.38 91 GLN A CA 1
ATOM 713 C C . GLN A 1 91 ? -1.576 5.072 6.837 1.00 85.38 91 GLN A C 1
ATOM 715 O O . GLN A 1 91 ? -1.779 4.153 7.632 1.00 85.38 91 GLN A O 1
ATOM 720 N N . LEU A 1 92 ? -1.143 4.859 5.594 1.00 86.38 92 LEU A N 1
ATOM 721 C CA . LEU A 1 92 ? -0.701 3.554 5.111 1.00 86.38 92 LEU A CA 1
ATOM 722 C C . LEU A 1 92 ? 0.804 3.406 5.359 1.00 86.38 92 LEU A C 1
ATOM 724 O O . LEU A 1 92 ? 1.593 4.217 4.879 1.00 86.38 92 LEU A O 1
ATOM 728 N N . LEU A 1 93 ? 1.195 2.358 6.082 1.00 91.06 93 LEU A N 1
ATOM 729 C CA . LEU A 1 93 ? 2.584 2.102 6.465 1.00 91.06 93 LEU A CA 1
ATOM 730 C C . LEU A 1 93 ? 3.041 0.708 6.024 1.00 91.06 93 LEU A C 1
ATOM 732 O O . LEU A 1 93 ? 2.229 -0.225 5.998 1.00 91.06 93 LEU A O 1
ATOM 736 N N . PRO A 1 94 ? 4.346 0.514 5.754 1.00 91.56 94 PRO A N 1
ATOM 737 C CA . PRO A 1 94 ? 4.934 -0.817 5.734 1.00 91.56 94 PRO A CA 1
ATOM 738 C C . PRO A 1 94 ? 4.633 -1.565 7.038 1.00 91.56 94 PRO A C 1
ATOM 740 O O . PRO A 1 94 ? 4.670 -0.988 8.125 1.00 91.56 94 PRO A O 1
ATOM 743 N N . LYS A 1 95 ? 4.388 -2.880 6.948 1.00 89.06 95 LYS A N 1
ATOM 744 C CA . LYS A 1 95 ? 4.017 -3.703 8.116 1.00 89.06 95 LYS A CA 1
ATOM 745 C C . LYS A 1 95 ? 5.016 -3.576 9.268 1.00 89.06 95 LYS A C 1
ATOM 747 O O . LYS A 1 95 ? 4.601 -3.528 10.419 1.00 89.06 95 LYS A O 1
ATOM 752 N N . LYS A 1 96 ? 6.315 -3.511 8.961 1.00 90.19 96 LYS A N 1
ATOM 753 C CA . LYS A 1 96 ? 7.366 -3.325 9.967 1.00 90.19 96 LYS A CA 1
ATOM 754 C C . LYS A 1 96 ? 7.162 -2.023 10.748 1.00 90.19 96 LYS A C 1
ATOM 756 O O . LYS A 1 96 ? 7.117 -2.064 11.969 1.00 90.19 96 LYS A O 1
ATOM 761 N N . ASP A 1 97 ? 6.979 -0.907 10.051 1.00 91.00 97 ASP A N 1
ATOM 762 C CA . ASP A 1 97 ? 6.847 0.413 10.677 1.00 91.00 97 ASP A CA 1
ATOM 763 C C . ASP A 1 97 ? 5.550 0.523 11.491 1.00 91.00 97 ASP A C 1
ATOM 765 O O . ASP A 1 97 ? 5.544 1.091 12.582 1.00 91.00 97 ASP A O 1
ATOM 769 N N . TYR A 1 98 ? 4.464 -0.094 11.007 1.00 89.81 98 TYR A N 1
ATOM 770 C CA . TYR A 1 98 ? 3.216 -0.209 11.763 1.00 89.81 98 TYR A CA 1
ATOM 771 C C . TYR A 1 98 ? 3.420 -0.973 13.080 1.00 89.81 98 TYR A C 1
ATOM 773 O O . TYR A 1 98 ? 3.063 -0.471 14.144 1.00 89.81 98 TYR A O 1
ATOM 781 N N . LEU A 1 99 ? 4.056 -2.148 13.038 1.00 88.62 99 LEU A N 1
ATOM 782 C CA . LEU A 1 99 ? 4.346 -2.934 14.244 1.00 88.62 99 LEU A CA 1
ATOM 783 C C . LEU A 1 99 ? 5.315 -2.212 15.199 1.00 88.62 99 LEU A C 1
ATOM 785 O O . LEU A 1 99 ? 5.124 -2.258 16.414 1.00 88.62 99 LEU A O 1
ATOM 789 N N . ASP A 1 100 ? 6.312 -1.498 14.674 1.00 87.81 100 ASP A N 1
ATOM 790 C CA . ASP A 1 100 ? 7.238 -0.686 15.476 1.00 87.81 100 ASP A CA 1
ATOM 791 C C . ASP A 1 100 ? 6.506 0.487 16.172 1.00 87.81 100 ASP A C 1
ATOM 793 O O . ASP A 1 100 ? 6.841 0.863 17.297 1.00 87.81 100 ASP A O 1
ATOM 797 N N . SER A 1 101 ? 5.477 1.066 15.538 1.00 82.75 101 SER A N 1
ATOM 798 C CA . SER A 1 101 ? 4.622 2.083 16.171 1.00 82.75 101 SER A CA 1
ATOM 799 C C . SER A 1 101 ? 3.674 1.502 17.225 1.00 82.75 101 SER A C 1
ATOM 801 O O . SER A 1 101 ? 3.446 2.139 18.253 1.00 82.75 101 SER A O 1
ATOM 803 N N . PHE A 1 102 ? 3.185 0.280 17.001 1.00 71.88 102 PHE A N 1
ATOM 804 C CA . PHE A 1 102 ? 2.310 -0.437 17.925 1.00 71.88 102 PHE A CA 1
ATOM 805 C C . PHE A 1 102 ? 3.052 -0.872 19.198 1.00 71.88 102 PHE A C 1
ATOM 807 O O . PHE A 1 102 ? 2.590 -0.657 20.310 1.00 71.88 102 PHE A O 1
ATOM 814 N N . THR A 1 103 ? 4.262 -1.414 19.064 1.00 67.88 103 THR A N 1
ATOM 815 C CA . THR A 1 103 ? 5.091 -1.778 20.229 1.00 67.88 103 THR A CA 1
ATOM 816 C C . THR A 1 103 ? 5.437 -0.561 21.091 1.00 67.88 103 THR A C 1
ATOM 818 O O . THR A 1 103 ? 5.395 -0.627 22.318 1.00 67.88 103 THR A O 1
ATOM 821 N N . ARG A 1 104 ? 5.701 0.593 20.465 1.00 63.06 104 ARG A N 1
ATOM 822 C CA . ARG A 1 104 ? 5.965 1.844 21.187 1.00 63.06 104 ARG A CA 1
ATOM 823 C C . ARG A 1 104 ? 4.748 2.353 21.963 1.00 63.06 104 ARG A C 1
ATOM 825 O O . ARG A 1 104 ? 4.924 2.927 23.037 1.00 63.06 104 ARG A O 1
ATOM 832 N N . SER A 1 105 ? 3.530 2.181 21.447 1.00 61.75 105 SER A N 1
ATOM 833 C CA . SER A 1 105 ? 2.323 2.591 22.175 1.00 61.75 105 SER A CA 1
ATOM 834 C C . SER A 1 105 ? 2.063 1.701 23.398 1.00 61.75 105 SER A C 1
ATOM 836 O O . SER A 1 105 ? 1.683 2.228 24.446 1.00 61.75 105 SER A O 1
ATOM 838 N N . GLU A 1 106 ? 2.364 0.399 23.324 1.00 60.12 106 GLU A N 1
ATOM 839 C CA . GLU A 1 106 ? 2.307 -0.516 24.477 1.00 60.12 106 GLU A CA 1
ATOM 840 C C . GLU A 1 106 ? 3.339 -0.163 25.567 1.00 60.12 106 GLU A C 1
ATOM 842 O O . GLU A 1 106 ? 3.013 -0.174 26.756 1.00 60.12 106 GLU A O 1
ATOM 847 N N . GLU A 1 107 ? 4.566 0.218 25.189 1.00 58.72 107 GLU A N 1
ATOM 848 C CA . GLU A 1 107 ? 5.613 0.629 26.141 1.00 58.72 107 GLU A CA 1
ATOM 849 C C . GLU A 1 107 ? 5.266 1.932 26.881 1.00 58.72 107 GLU A C 1
ATOM 851 O O . GLU A 1 107 ? 5.470 2.034 28.094 1.00 58.72 107 GLU A O 1
ATOM 856 N N . ILE A 1 108 ? 4.692 2.922 26.186 1.00 56.28 108 ILE A N 1
ATOM 857 C CA . ILE A 1 108 ? 4.265 4.193 26.799 1.00 56.28 108 ILE A CA 1
ATOM 858 C C . ILE A 1 108 ? 3.085 3.968 27.764 1.00 56.28 108 ILE A C 1
ATOM 860 O O . ILE A 1 108 ? 2.996 4.640 28.794 1.00 56.28 108 ILE A O 1
ATOM 864 N N . GLY A 1 109 ? 2.216 2.989 27.485 1.00 53.25 109 GLY A N 1
ATOM 865 C CA . GLY A 1 109 ? 1.080 2.622 28.339 1.00 53.25 109 GLY A CA 1
ATOM 866 C C . GLY A 1 109 ? 1.456 1.976 29.681 1.00 53.25 109 GLY A C 1
ATOM 867 O O . GLY A 1 109 ? 0.650 2.005 30.611 1.00 53.25 109 GLY A O 1
ATOM 868 N N . MET A 1 110 ? 2.673 1.437 29.824 1.00 53.62 110 MET A N 1
ATOM 869 C CA . MET A 1 110 ? 3.140 0.782 31.059 1.00 53.62 110 MET A CA 1
ATOM 870 C C . MET A 1 110 ? 4.023 1.667 31.960 1.00 53.62 110 MET A C 1
ATOM 872 O O . MET A 1 110 ? 4.396 1.244 33.053 1.00 53.62 110 MET A O 1
ATOM 876 N N . GLY A 1 111 ? 4.344 2.901 31.554 1.00 49.94 111 GLY A N 1
ATOM 877 C CA . GLY A 1 111 ? 5.277 3.789 32.271 1.00 49.94 111 GLY A CA 1
ATOM 878 C C . GLY A 1 111 ? 4.666 4.707 33.338 1.00 49.94 111 GLY A C 1
ATOM 879 O O . GLY A 1 111 ? 5.353 5.599 33.833 1.00 49.94 111 GLY A O 1
ATOM 880 N N . GLY A 1 112 ? 3.383 4.549 33.671 1.00 48.69 112 GLY A N 1
ATOM 881 C CA . GLY A 1 112 ? 2.616 5.567 34.389 1.00 48.69 112 GLY A CA 1
ATOM 882 C C . GLY A 1 112 ? 2.017 5.159 35.730 1.00 48.69 112 GLY A C 1
ATOM 883 O O . GLY A 1 112 ? 0.852 5.469 35.918 1.00 48.69 112 GLY A O 1
ATOM 884 N N . GLN A 1 113 ? 2.753 4.517 36.649 1.00 46.38 113 GLN A N 1
ATOM 885 C CA . GLN A 1 113 ? 2.493 4.596 38.104 1.00 46.38 113 GLN A CA 1
ATOM 886 C C . GLN A 1 113 ? 3.771 4.317 38.917 1.00 46.38 113 GLN A C 1
ATOM 888 O O . GLN A 1 113 ? 4.223 3.176 39.000 1.00 46.38 113 GLN A O 1
ATOM 893 N N . SER A 1 114 ? 4.303 5.355 39.567 1.00 40.66 114 SER A N 1
ATOM 894 C CA . SER A 1 114 ? 5.088 5.264 40.808 1.00 40.66 114 SER A CA 1
ATOM 895 C C . SER A 1 114 ? 4.962 6.562 41.589 1.00 40.66 114 SER A C 1
ATOM 897 O O . SER A 1 114 ? 5.179 7.614 40.945 1.00 40.66 114 SER A O 1
#

Sequence (114 aa):
MHWYHPESIDDELDNKVFSAHCSVEVIGGELTGVITIKVIGDLSEDAMARFIKYCSGQLSDGWGESLEQKYLKTDAGEINISFWNSGDDWQLLPKKDYLDSFTRSEEIGMGGQS

Organism: Ruminococcus albus (NCBI:txid1264)